Protein AF-A0A935BUD6-F1 (afdb_monomer_lite)

Radius of gyration: 14.63 Å; chains: 1; bounding box: 42×30×37 Å

Foldseek 3Di:
DDDDDDPDPDDDVVVVDDQADPVRHGWKKWKKAQPCLLVDDPVSNVVLVVQLVVLVVVLVVFWPDWDADSVRSMIMTITDDDPCSVVVSVVSSCVRRVSIGTDDIDPPPDDD

pLDDT: mean 81.04, std 19.6, range [34.03, 98.0]

Secondary structure (DSSP, 8-state):
--------TTS-HHHHS-SB-TTSPBPEEEEEE-TTGGGS-HHHHHHHHHHHHHHHHTTTTTEEEEEEETTTTEEEEEE---TTHHHHHHHHHHHH-TT-EEEEEE------

Sequence (112 aa):
MTETGLWRVGAPLWQTVPTRDESGMPLYDFMMLAPGLKRKSPEEIEAVLRLIRGVLERFSEVVVFADFNLSLNLLWVSLRRRPGALSMLVVALRARVPALKLVGHNPLDGIA

Structure (mmCIF, N/CA/C/O backbone):
data_AF-A0A935BUD6-F1
#
_entry.id   AF-A0A935BUD6-F1
#
loop_
_atom_site.group_PDB
_atom_site.id
_atom_site.type_symbol
_atom_site.label_atom_id
_atom_site.label_alt_id
_atom_site.label_comp_id
_atom_site.label_asym_id
_atom_site.label_entity_id
_atom_site.label_seq_id
_atom_site.pdbx_PDB_ins_code
_atom_site.Cartn_x
_atom_site.Cartn_y
_atom_site.Cartn_z
_atom_site.occupancy
_atom_site.B_iso_or_equiv
_atom_site.auth_seq_id
_atom_site.auth_comp_id
_atom_site.auth_asym_id
_atom_site.auth_atom_id
_atom_site.pdbx_PDB_model_num
ATOM 1 N N . MET A 1 1 ? 30.647 -1.763 3.756 1.00 34.19 1 MET A N 1
ATOM 2 C CA . MET A 1 1 ? 30.023 -1.342 5.027 1.00 34.19 1 MET A CA 1
ATOM 3 C C . MET A 1 1 ? 28.571 -1.035 4.716 1.00 34.19 1 MET A C 1
ATOM 5 O O . MET A 1 1 ? 28.307 -0.198 3.869 1.00 34.19 1 MET A O 1
ATOM 9 N N . THR A 1 2 ? 27.672 -1.847 5.259 1.00 36.25 2 THR A N 1
ATOM 10 C CA . THR A 1 2 ? 26.221 -1.854 5.037 1.00 36.25 2 THR A CA 1
ATOM 11 C C . THR A 1 2 ? 25.545 -0.796 5.905 1.00 36.25 2 THR A C 1
ATOM 13 O O . THR A 1 2 ? 25.607 -0.908 7.127 1.00 36.25 2 THR A O 1
ATOM 16 N N . GLU A 1 3 ? 24.877 0.189 5.300 1.00 34.03 3 GLU A N 1
ATOM 17 C CA . GLU A 1 3 ? 23.935 1.056 6.017 1.00 34.03 3 GLU A CA 1
ATOM 18 C C . GLU A 1 3 ? 22.508 0.544 5.813 1.00 34.03 3 GLU A C 1
ATOM 20 O O . GLU A 1 3 ? 21.888 0.679 4.760 1.00 34.03 3 GLU A O 1
ATOM 25 N N . THR A 1 4 ? 22.044 -0.133 6.857 1.00 43.94 4 THR A N 1
ATOM 26 C CA . THR A 1 4 ? 20.700 -0.657 7.066 1.00 43.94 4 THR A CA 1
ATOM 27 C C . THR A 1 4 ? 19.696 0.488 7.201 1.00 43.94 4 THR A C 1
ATOM 29 O O . THR A 1 4 ? 19.979 1.495 7.844 1.00 43.94 4 THR A O 1
ATOM 32 N N . GLY A 1 5 ? 18.511 0.295 6.613 1.00 43.97 5 GLY A N 1
ATOM 33 C CA . GLY A 1 5 ? 17.399 1.241 6.548 1.00 43.97 5 GLY A CA 1
ATOM 34 C C . GLY A 1 5 ? 17.175 2.079 7.807 1.00 43.97 5 GLY A C 1
ATOM 35 O O . GLY A 1 5 ? 16.656 1.605 8.818 1.00 43.97 5 GLY A O 1
ATOM 36 N N . LEU A 1 6 ? 17.502 3.363 7.694 1.00 41.41 6 LEU A N 1
ATOM 37 C CA . LEU A 1 6 ? 17.050 4.403 8.603 1.00 41.41 6 LEU A CA 1
ATOM 38 C C . LEU A 1 6 ? 15.709 4.925 8.094 1.00 41.41 6 LEU A C 1
ATOM 40 O O . LEU A 1 6 ? 15.637 5.687 7.130 1.00 41.41 6 LEU A O 1
ATOM 44 N N . TRP A 1 7 ? 14.640 4.524 8.774 1.00 41.12 7 TRP A N 1
ATOM 45 C CA . TRP A 1 7 ? 13.341 5.182 8.713 1.00 41.12 7 TRP A CA 1
ATOM 46 C C . TRP A 1 7 ? 13.521 6.644 9.166 1.00 41.12 7 TRP A C 1
ATOM 48 O O . TRP A 1 7 ? 13.490 6.947 10.358 1.00 41.12 7 TRP A O 1
ATOM 58 N N . ARG A 1 8 ? 13.810 7.558 8.228 1.00 46.81 8 ARG A N 1
ATOM 59 C CA . ARG A 1 8 ? 14.033 8.983 8.522 1.00 46.81 8 ARG A CA 1
ATOM 60 C C . ARG A 1 8 ? 12.707 9.661 8.845 1.00 46.81 8 ARG A C 1
ATOM 62 O O . ARG A 1 8 ? 11.903 9.943 7.962 1.00 46.81 8 ARG A O 1
ATOM 69 N N . VAL A 1 9 ? 12.523 9.985 10.119 1.00 42.59 9 VAL A N 1
ATOM 70 C CA . VAL A 1 9 ? 11.480 10.899 10.587 1.00 42.59 9 VAL A CA 1
ATOM 71 C C . VAL A 1 9 ? 11.795 12.309 10.064 1.00 42.59 9 VAL A C 1
ATOM 73 O O . VAL A 1 9 ? 12.827 12.877 10.409 1.00 42.59 9 VAL A O 1
ATOM 76 N N . GLY A 1 10 ? 10.915 12.873 9.228 1.00 53.97 10 GLY A N 1
ATOM 77 C CA . GLY A 1 10 ? 10.834 14.325 9.000 1.00 53.97 10 GLY A CA 1
ATOM 78 C C . GLY A 1 10 ? 11.173 14.873 7.607 1.00 53.97 10 GLY A C 1
ATOM 79 O O . GLY A 1 10 ? 11.013 16.072 7.402 1.00 53.97 10 GLY A O 1
ATOM 80 N N . ALA A 1 11 ? 11.593 14.059 6.636 1.00 46.12 11 ALA A N 1
ATOM 81 C CA . ALA A 1 11 ? 11.694 14.529 5.250 1.00 46.12 11 ALA A CA 1
ATOM 82 C C . ALA A 1 11 ? 10.332 14.372 4.539 1.00 46.12 11 ALA A C 1
ATOM 84 O O . ALA A 1 11 ? 9.660 13.358 4.752 1.00 46.12 11 ALA A O 1
ATOM 85 N N . PRO A 1 12 ? 9.890 15.340 3.712 1.00 52.34 12 PRO A N 1
ATOM 86 C CA . PRO A 1 12 ? 8.727 15.153 2.850 1.00 52.34 12 PRO A CA 1
ATOM 87 C C . PRO A 1 12 ? 8.858 13.858 2.041 1.00 52.34 12 PRO A C 1
ATOM 89 O O . PRO A 1 12 ? 9.940 13.579 1.535 1.00 52.34 12 PRO A O 1
ATOM 92 N N . LEU A 1 13 ? 7.771 13.096 1.871 1.00 54.22 13 LEU A N 1
ATOM 93 C CA . LEU A 1 13 ? 7.799 11.802 1.164 1.00 54.22 13 LEU A CA 1
ATOM 94 C C . LEU A 1 13 ? 8.461 11.887 -0.228 1.00 54.22 13 LEU A C 1
ATOM 96 O O . LEU A 1 13 ? 9.157 10.967 -0.638 1.00 54.22 13 LEU A O 1
ATOM 100 N N . TRP A 1 14 ? 8.346 13.023 -0.926 1.00 55.09 14 TRP A N 1
ATOM 101 C CA . TRP A 1 14 ? 9.005 13.244 -2.222 1.00 55.09 14 TRP A CA 1
ATOM 102 C C . TRP A 1 14 ? 10.546 13.256 -2.170 1.00 55.09 14 TRP A C 1
ATOM 104 O O . TRP A 1 14 ? 11.184 13.154 -3.212 1.00 55.09 14 TRP A O 1
ATOM 114 N N . GLN A 1 15 ? 11.150 13.378 -0.985 1.00 53.25 15 GLN A N 1
ATOM 115 C CA . GLN A 1 15 ? 12.601 13.303 -0.771 1.00 53.25 15 GLN A CA 1
ATOM 116 C C . GLN A 1 15 ? 13.081 11.900 -0.380 1.00 53.25 15 GLN A C 1
ATOM 118 O O . GLN A 1 15 ? 14.281 11.639 -0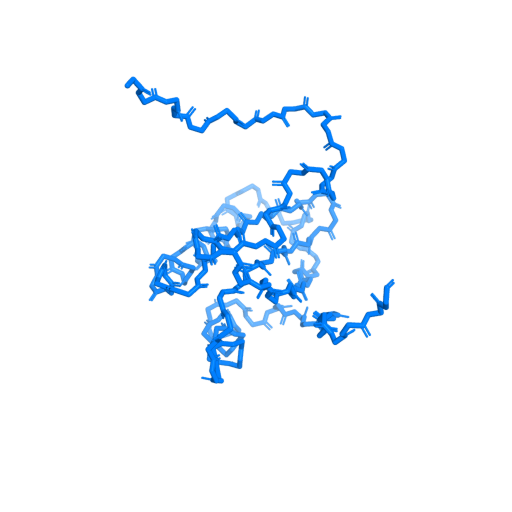.421 1.00 53.25 15 GLN A O 1
ATOM 123 N N . THR A 1 16 ? 12.175 11.017 0.047 1.00 60.94 16 THR A N 1
ATOM 124 C CA . THR A 1 16 ? 12.511 9.673 0.547 1.00 60.94 16 THR A CA 1
ATOM 125 C C . THR A 1 16 ? 12.079 8.562 -0.398 1.00 60.94 16 THR A C 1
ATOM 127 O O . THR A 1 16 ? 12.587 7.448 -0.289 1.00 60.94 16 THR A O 1
ATOM 130 N N . VAL A 1 17 ? 11.160 8.848 -1.320 1.00 63.59 17 VAL A N 1
ATOM 131 C CA . VAL A 1 17 ? 10.699 7.889 -2.322 1.00 63.59 17 VAL A CA 1
ATOM 132 C C . VAL A 1 17 ? 11.753 7.760 -3.426 1.00 63.59 17 VAL A C 1
ATOM 134 O O . VAL A 1 17 ? 12.108 8.763 -4.054 1.00 63.59 17 VAL A O 1
ATOM 137 N N . PRO A 1 18 ? 12.259 6.542 -3.696 1.00 65.69 18 PRO A N 1
ATOM 138 C CA . PRO A 1 18 ? 13.110 6.307 -4.849 1.00 65.69 18 PRO A CA 1
ATOM 139 C C . PRO A 1 18 ? 12.340 6.673 -6.118 1.00 65.69 18 PRO A C 1
ATOM 141 O O . PRO A 1 18 ? 11.233 6.193 -6.341 1.00 65.69 18 PRO A O 1
ATOM 144 N N . THR A 1 19 ? 12.921 7.514 -6.968 1.00 73.56 19 THR A N 1
ATOM 145 C CA . THR A 1 19 ? 12.349 7.832 -8.289 1.00 73.56 19 THR A CA 1
ATOM 146 C C . THR A 1 19 ? 12.888 6.909 -9.379 1.00 73.56 19 THR A C 1
ATOM 148 O O . THR A 1 19 ? 12.317 6.823 -10.469 1.00 73.56 19 THR A O 1
ATOM 151 N N . ARG A 1 20 ? 13.986 6.202 -9.086 1.00 72.94 20 ARG A N 1
ATOM 152 C CA . ARG A 1 20 ? 14.687 5.286 -9.986 1.00 72.94 20 ARG A CA 1
ATOM 153 C C . ARG A 1 20 ? 15.046 3.985 -9.267 1.00 72.94 20 ARG A C 1
ATOM 155 O O . ARG A 1 20 ? 15.250 3.994 -8.055 1.00 72.94 20 ARG A O 1
ATOM 162 N N . ASP A 1 21 ? 15.106 2.885 -10.011 1.00 73.38 21 ASP A N 1
ATOM 163 C CA . ASP A 1 21 ? 15.607 1.595 -9.522 1.00 73.38 21 ASP A CA 1
ATOM 164 C C . ASP A 1 21 ? 17.148 1.529 -9.491 1.00 73.38 21 ASP A C 1
ATOM 166 O O . ASP A 1 21 ? 17.827 2.502 -9.829 1.00 73.38 21 ASP A O 1
ATOM 170 N N . GLU A 1 22 ? 17.720 0.377 -9.104 1.00 72.94 22 GLU A N 1
ATOM 171 C CA . G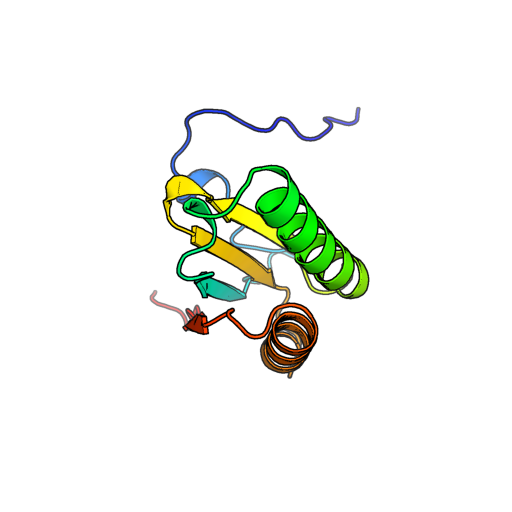LU A 1 22 ? 19.181 0.206 -9.020 1.00 72.94 22 GLU A CA 1
ATOM 172 C C . GLU A 1 22 ? 19.892 0.347 -10.378 1.00 72.94 22 GLU A C 1
ATOM 174 O O . GLU A 1 22 ? 21.101 0.559 -10.421 1.00 72.94 22 GLU A O 1
ATOM 179 N N . SER A 1 23 ? 19.155 0.245 -11.489 1.00 69.81 23 SER A N 1
ATOM 180 C CA . SER A 1 23 ? 19.664 0.412 -12.856 1.00 69.81 23 SER A CA 1
ATOM 181 C C . SER A 1 23 ? 19.458 1.834 -13.394 1.00 69.81 23 SER A C 1
ATOM 183 O O . SER A 1 23 ? 19.784 2.113 -14.547 1.00 69.81 23 SER A O 1
ATOM 185 N N . GLY A 1 24 ? 18.908 2.747 -12.585 1.00 70.88 24 GLY A N 1
ATOM 186 C CA . GLY A 1 24 ? 18.601 4.118 -12.983 1.00 70.88 24 GLY A CA 1
ATOM 187 C C . GLY A 1 24 ? 17.297 4.268 -13.775 1.00 70.88 24 GLY A C 1
ATOM 188 O O . GLY A 1 24 ? 17.015 5.367 -14.260 1.00 70.88 24 GLY A O 1
ATOM 189 N N . MET A 1 25 ? 16.476 3.223 -13.905 1.00 73.38 25 MET A N 1
ATOM 190 C CA . MET A 1 25 ? 15.209 3.283 -14.639 1.00 73.38 25 MET A CA 1
ATOM 191 C C . MET A 1 25 ? 14.097 3.908 -13.787 1.00 73.38 25 MET A C 1
ATOM 193 O O . MET A 1 25 ? 14.028 3.623 -12.593 1.00 73.38 25 MET A O 1
ATOM 197 N N . PRO A 1 26 ? 13.203 4.742 -14.359 1.00 77.56 26 PRO A N 1
ATOM 198 C CA . PRO A 1 26 ? 12.148 5.397 -13.588 1.00 77.56 26 PRO A CA 1
ATOM 199 C C . PRO A 1 26 ? 11.149 4.398 -13.001 1.00 77.56 26 PRO A C 1
ATOM 201 O O . PRO A 1 26 ? 10.702 3.486 -13.698 1.00 77.56 26 PRO A O 1
ATOM 204 N N . LEU A 1 27 ? 10.726 4.625 -11.763 1.00 83.81 27 LEU A N 1
ATOM 205 C CA . LEU A 1 27 ? 9.679 3.838 -11.112 1.00 83.81 27 LEU A CA 1
ATOM 206 C C . LEU A 1 27 ? 8.278 4.337 -11.497 1.00 83.81 27 LEU A C 1
ATOM 208 O O . LEU A 1 27 ? 8.109 5.452 -11.990 1.00 83.81 27 LEU A O 1
ATOM 212 N N . TYR A 1 28 ? 7.270 3.487 -11.311 1.00 84.38 28 TYR A N 1
ATOM 213 C CA . TYR A 1 28 ? 5.863 3.877 -11.392 1.00 84.38 28 TYR A CA 1
ATOM 214 C C . TYR A 1 28 ? 5.257 3.921 -9.999 1.00 84.38 28 TYR A C 1
ATOM 216 O O . TYR A 1 28 ? 5.229 2.904 -9.304 1.00 84.38 28 TYR A O 1
ATOM 224 N N . ASP A 1 29 ? 4.715 5.078 -9.637 1.00 86.88 29 ASP A N 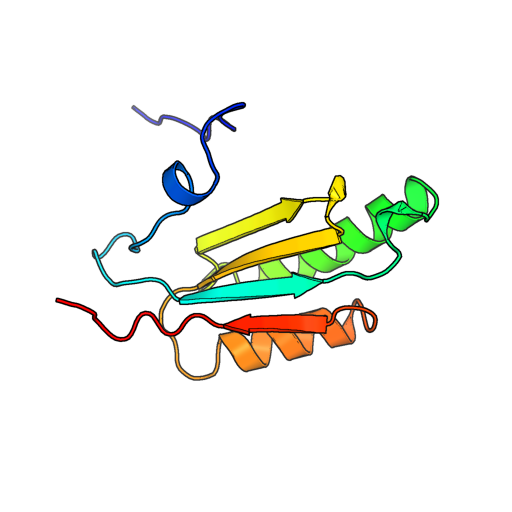1
ATOM 225 C CA . ASP A 1 29 ? 4.006 5.265 -8.382 1.00 86.88 29 ASP A CA 1
ATOM 226 C C . ASP A 1 29 ? 2.500 5.115 -8.575 1.00 86.88 29 ASP A C 1
ATOM 228 O O . ASP A 1 29 ? 1.897 5.659 -9.511 1.00 86.88 29 ASP A O 1
ATOM 232 N N . PHE A 1 30 ? 1.869 4.415 -7.638 1.00 89.00 30 PHE A N 1
ATOM 233 C CA . PHE A 1 30 ? 0.423 4.421 -7.498 1.00 89.00 30 PHE A CA 1
ATOM 234 C C . PHE A 1 30 ? 0.013 4.494 -6.032 1.00 89.00 30 PHE A C 1
ATOM 236 O O . PHE A 1 30 ? 0.747 4.101 -5.123 1.00 89.00 30 PHE A O 1
ATOM 243 N N . MET A 1 31 ? -1.197 5.000 -5.811 1.00 92.81 31 MET A N 1
ATOM 244 C CA . MET A 1 31 ? -1.755 5.161 -4.474 1.00 92.81 31 MET A CA 1
ATOM 245 C C . MET A 1 31 ? -3.109 4.476 -4.352 1.00 92.81 31 MET A C 1
ATOM 247 O O . MET A 1 31 ? -3.961 4.575 -5.244 1.00 92.81 31 MET A O 1
ATOM 251 N N . MET A 1 32 ? -3.339 3.830 -3.212 1.00 95.25 32 MET A N 1
ATOM 252 C CA . MET A 1 32 ? -4.641 3.284 -2.844 1.00 95.25 32 MET A CA 1
ATOM 253 C C . MET A 1 32 ? -5.120 3.854 -1.511 1.00 95.25 32 MET A C 1
ATOM 255 O O . MET A 1 32 ? -4.374 3.898 -0.541 1.00 95.25 32 MET A O 1
ATOM 259 N N . LEU A 1 33 ? -6.391 4.236 -1.435 1.00 96.06 33 LEU A N 1
ATOM 260 C CA . LEU A 1 33 ? -7.054 4.546 -0.173 1.00 96.06 33 LEU A CA 1
ATOM 261 C C . LEU A 1 33 ? -7.617 3.277 0.467 1.00 96.06 33 LEU A C 1
ATOM 263 O O . LEU A 1 33 ? -8.163 2.425 -0.232 1.00 96.06 33 LEU A O 1
ATOM 267 N N . ALA A 1 34 ? -7.585 3.214 1.798 1.00 94.38 34 ALA A N 1
ATOM 268 C CA . ALA A 1 34 ? -8.291 2.245 2.638 1.00 94.38 34 ALA A CA 1
ATOM 269 C C . ALA A 1 34 ? -9.379 2.958 3.472 1.00 94.38 34 ALA A C 1
ATOM 271 O O . ALA A 1 34 ? -9.190 3.217 4.666 1.00 94.38 34 ALA A O 1
ATOM 272 N N . PRO A 1 35 ? -10.517 3.355 2.870 1.00 92.69 35 PRO A N 1
ATOM 273 C CA . PRO A 1 35 ? -11.495 4.212 3.529 1.00 92.69 35 PRO A CA 1
ATOM 274 C C . PRO A 1 35 ? -11.984 3.621 4.854 1.00 92.69 35 PRO A C 1
ATOM 276 O O . PRO A 1 35 ? -12.345 2.451 4.933 1.00 92.69 35 PRO A O 1
ATOM 279 N N . GLY A 1 36 ? -12.009 4.452 5.896 1.00 92.00 36 GLY A N 1
ATOM 280 C CA . GLY A 1 36 ? -12.503 4.060 7.216 1.00 92.00 36 GLY A CA 1
ATOM 281 C C . GLY A 1 36 ? -11.534 3.233 8.065 1.00 92.00 36 GLY A C 1
ATOM 282 O O . GLY A 1 36 ? -11.840 3.034 9.235 1.00 92.00 36 GLY A O 1
ATOM 283 N N . LEU A 1 37 ? -10.365 2.822 7.551 1.00 92.75 37 LEU A N 1
ATOM 284 C CA . LEU A 1 37 ? -9.431 1.970 8.298 1.00 92.75 37 LEU A CA 1
ATOM 285 C C . LEU A 1 37 ? -8.988 2.600 9.627 1.00 92.75 37 LEU A C 1
ATOM 287 O O . LEU A 1 37 ? -9.117 1.966 10.662 1.00 92.75 37 LEU A O 1
ATOM 291 N N . LYS A 1 38 ? -8.590 3.876 9.639 1.00 92.44 38 LYS A N 1
ATOM 292 C CA . LYS A 1 38 ? -8.204 4.603 10.866 1.00 92.44 38 LYS A CA 1
ATOM 293 C C . LYS A 1 38 ? -9.281 4.725 11.950 1.00 92.44 38 LYS A C 1
ATOM 295 O O . LYS A 1 38 ? -8.986 5.218 13.029 1.00 92.44 38 LYS A O 1
ATOM 300 N N . ARG A 1 39 ? -10.539 4.387 11.643 1.00 94.75 39 ARG A N 1
ATOM 301 C CA . ARG A 1 39 ? -11.658 4.403 12.602 1.00 94.75 39 ARG A CA 1
ATOM 302 C C . ARG A 1 39 ? -11.932 3.021 13.206 1.00 94.75 39 ARG A C 1
ATOM 304 O O . ARG A 1 39 ? -12.824 2.908 14.037 1.00 94.75 39 ARG A O 1
ATOM 311 N N . LYS A 1 40 ? -11.230 1.986 12.741 1.00 94.75 40 LYS A N 1
ATOM 312 C CA . LYS A 1 40 ? -11.339 0.612 13.236 1.00 94.75 40 LYS A CA 1
ATOM 313 C C . LYS A 1 40 ? -10.555 0.428 14.534 1.00 94.75 40 LYS A C 1
ATOM 315 O O . LYS A 1 40 ? -9.775 1.304 14.911 1.00 94.75 40 LYS A O 1
ATOM 320 N N . SER A 1 41 ? -10.761 -0.705 15.204 1.00 96.88 41 SER A N 1
ATOM 321 C CA . SER A 1 41 ? -9.955 -1.039 16.381 1.00 96.88 41 SER A CA 1
ATOM 322 C C . SER A 1 41 ? -8.477 -1.237 15.997 1.00 96.88 41 SER A C 1
ATOM 324 O O . SER A 1 41 ? -8.180 -1.550 14.836 1.00 96.88 41 SER A O 1
ATOM 326 N N . PRO A 1 42 ? -7.532 -1.078 16.939 1.00 95.56 42 PRO A N 1
ATOM 327 C CA . PRO A 1 42 ? -6.116 -1.341 16.683 1.00 95.56 42 PRO A CA 1
ATOM 328 C C . PRO A 1 42 ? -5.850 -2.740 16.108 1.00 95.56 42 PRO A C 1
ATOM 330 O O . PRO A 1 42 ? -5.060 -2.884 15.177 1.00 95.56 42 PRO A O 1
ATOM 333 N N . GLU A 1 43 ? -6.559 -3.758 16.596 1.00 97.19 43 GLU A N 1
ATOM 334 C CA . GLU A 1 43 ? -6.415 -5.154 16.166 1.00 97.19 43 GLU A CA 1
ATOM 335 C C . GLU A 1 43 ? -6.887 -5.348 14.721 1.00 97.19 43 GLU A C 1
ATOM 337 O O . GLU A 1 43 ? -6.244 -6.045 13.932 1.00 97.19 43 GLU A O 1
ATOM 342 N N . GLU A 1 44 ? -7.996 -4.706 14.343 1.00 96.00 44 GLU A N 1
ATOM 343 C CA . GLU A 1 44 ? -8.492 -4.718 12.967 1.00 96.00 44 GLU A CA 1
ATOM 344 C C . GLU A 1 44 ? -7.541 -3.982 12.016 1.00 96.00 44 GLU A C 1
ATOM 346 O O . GLU A 1 44 ? -7.307 -4.443 10.895 1.00 96.00 44 GLU A O 1
ATOM 351 N N . ILE A 1 45 ? -6.986 -2.844 12.450 1.00 95.69 45 ILE A N 1
ATOM 352 C CA . ILE A 1 45 ? -5.987 -2.095 11.680 1.00 95.69 45 ILE A CA 1
ATOM 353 C C . ILE A 1 45 ? -4.772 -2.983 11.430 1.00 95.69 45 ILE A C 1
ATOM 355 O O . ILE A 1 45 ? -4.349 -3.138 10.283 1.00 95.69 45 ILE A O 1
ATOM 359 N N . GLU A 1 46 ? -4.240 -3.612 12.475 1.00 96.31 46 GLU A N 1
ATOM 360 C CA . GLU A 1 46 ? -3.077 -4.485 12.364 1.00 96.31 46 GLU A CA 1
ATOM 361 C C . GLU A 1 46 ? -3.355 -5.688 11.453 1.00 96.31 46 GLU A C 1
ATOM 363 O O . GLU A 1 46 ? -2.538 -6.018 10.592 1.00 96.31 46 GLU A O 1
ATOM 368 N N . ALA A 1 47 ? -4.532 -6.310 11.569 1.00 96.94 47 ALA A N 1
ATOM 369 C CA . ALA A 1 47 ? -4.935 -7.409 10.698 1.00 96.94 47 ALA A CA 1
ATOM 370 C C . ALA A 1 47 ? -4.938 -6.999 9.217 1.00 96.94 47 ALA A C 1
ATOM 372 O O . ALA A 1 47 ? -4.399 -7.724 8.377 1.00 96.94 47 ALA A O 1
ATOM 373 N N . VAL A 1 48 ? -5.479 -5.823 8.888 1.00 96.75 48 VAL A N 1
ATOM 374 C CA . VAL A 1 48 ? -5.472 -5.294 7.515 1.00 96.75 48 VAL A CA 1
ATOM 375 C C . VAL A 1 48 ? -4.051 -4.983 7.045 1.00 96.75 48 VAL A C 1
ATOM 377 O O . VAL A 1 48 ? -3.690 -5.347 5.925 1.00 96.75 48 VAL A O 1
ATOM 380 N N . LEU A 1 49 ? -3.217 -4.363 7.884 1.00 95.44 49 LEU A N 1
ATOM 381 C CA . LEU A 1 49 ? -1.825 -4.067 7.534 1.00 95.44 49 LEU A CA 1
ATOM 382 C C . LEU A 1 49 ? -1.009 -5.343 7.290 1.00 95.44 49 LEU A C 1
ATOM 384 O O . LEU A 1 49 ? -0.207 -5.376 6.356 1.00 95.44 49 LEU A O 1
ATOM 388 N N . ARG A 1 50 ? -1.247 -6.418 8.055 1.00 97.25 50 ARG A N 1
ATOM 389 C CA . ARG A 1 50 ? -0.634 -7.736 7.811 1.00 97.25 50 ARG A CA 1
ATOM 390 C C . ARG A 1 50 ? -1.063 -8.329 6.470 1.00 97.25 50 ARG A C 1
ATOM 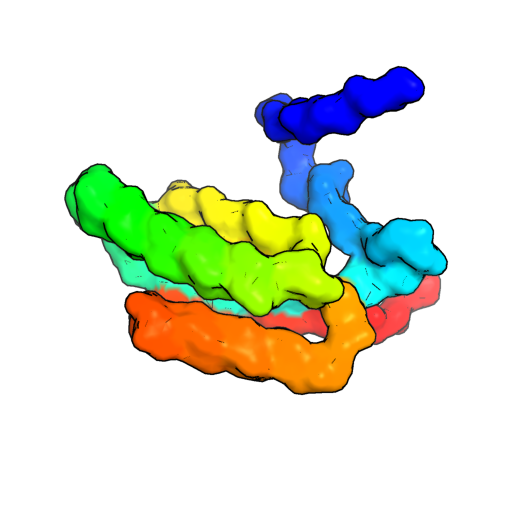392 O O . ARG A 1 50 ? -0.221 -8.857 5.750 1.00 97.25 50 ARG A O 1
ATOM 399 N N . LEU A 1 51 ? -2.340 -8.207 6.101 1.00 98.00 51 LEU A N 1
ATOM 400 C CA . LEU A 1 51 ? -2.829 -8.659 4.793 1.00 98.00 51 LEU A CA 1
ATOM 401 C C . LEU A 1 51 ? -2.176 -7.889 3.641 1.00 98.00 51 LEU A C 1
ATOM 403 O O . LEU A 1 51 ? -1.748 -8.504 2.666 1.00 98.00 51 LEU A O 1
ATOM 407 N N . ILE A 1 52 ? -2.070 -6.562 3.760 1.00 96.69 52 ILE A N 1
ATOM 408 C CA . ILE A 1 52 ? -1.399 -5.713 2.764 1.00 96.69 52 ILE A CA 1
ATOM 409 C C . ILE A 1 52 ? 0.074 -6.111 2.643 1.00 96.69 52 ILE A C 1
ATOM 411 O O . ILE A 1 52 ? 0.543 -6.368 1.535 1.00 96.69 52 ILE A O 1
ATOM 415 N N . ARG A 1 53 ? 0.784 -6.233 3.772 1.00 96.06 53 ARG A N 1
ATOM 416 C CA . ARG A 1 53 ? 2.196 -6.638 3.811 1.00 96.06 53 ARG A CA 1
ATOM 417 C C . ARG A 1 53 ? 2.423 -7.981 3.121 1.00 96.06 53 ARG A C 1
ATOM 419 O O . ARG A 1 53 ? 3.267 -8.059 2.236 1.00 96.06 53 ARG A O 1
ATOM 426 N N . GLY A 1 54 ? 1.619 -8.994 3.444 1.00 97.25 54 GLY A N 1
ATOM 427 C CA . GLY A 1 54 ? 1.748 -10.319 2.832 1.00 97.25 54 GLY A CA 1
ATOM 428 C C . GLY A 1 54 ? 1.478 -10.328 1.323 1.00 97.25 54 GLY A C 1
ATOM 429 O O . GLY A 1 54 ? 2.027 -11.157 0.600 1.00 97.25 54 GLY A O 1
ATOM 430 N N . VAL A 1 55 ? 0.655 -9.405 0.807 1.00 97.75 55 VAL A N 1
ATOM 431 C CA . VAL A 1 55 ? 0.534 -9.214 -0.645 1.00 97.75 55 VAL A CA 1
ATOM 432 C C . VAL A 1 55 ? 1.798 -8.566 -1.200 1.00 97.75 55 VAL A C 1
ATOM 434 O O . VAL A 1 55 ? 2.343 -9.095 -2.157 1.00 97.75 55 VAL A O 1
ATOM 437 N N . LEU A 1 56 ? 2.293 -7.477 -0.610 1.00 96.00 56 LEU A N 1
ATOM 438 C CA . LEU A 1 56 ? 3.478 -6.765 -1.106 1.00 96.00 56 LEU A CA 1
ATOM 439 C C . LEU A 1 56 ? 4.734 -7.650 -1.138 1.00 96.00 56 LEU A C 1
ATOM 441 O O . LEU A 1 56 ? 5.474 -7.615 -2.115 1.00 96.00 56 LEU A O 1
ATOM 445 N N . GLU A 1 57 ? 4.937 -8.498 -0.128 1.00 94.75 57 GLU A N 1
ATOM 446 C CA . GLU A 1 57 ? 6.067 -9.440 -0.059 1.00 94.75 57 GLU A CA 1
ATOM 447 C C . GLU A 1 57 ? 6.073 -10.445 -1.222 1.00 94.75 57 GLU A C 1
ATOM 449 O O . GLU A 1 57 ? 7.133 -10.776 -1.758 1.00 94.75 57 GLU A O 1
ATOM 454 N N . ARG A 1 58 ? 4.887 -10.875 -1.678 1.00 96.12 58 ARG A N 1
ATOM 455 C CA . ARG A 1 58 ? 4.734 -11.759 -2.848 1.00 96.12 58 ARG A CA 1
ATOM 456 C C . ARG A 1 58 ? 5.068 -11.091 -4.183 1.00 96.12 58 ARG A C 1
ATOM 458 O O . ARG A 1 58 ? 5.179 -11.806 -5.170 1.00 96.12 58 ARG A O 1
ATOM 465 N N . PHE A 1 59 ? 5.164 -9.763 -4.206 1.00 94.81 59 PHE A N 1
ATOM 466 C CA . PHE A 1 59 ? 5.519 -8.947 -5.369 1.00 94.81 59 PHE A CA 1
ATOM 467 C C . PHE A 1 59 ? 6.855 -8.213 -5.146 1.00 94.81 59 PHE A C 1
ATOM 469 O O . PHE A 1 59 ? 7.113 -7.179 -5.765 1.00 94.81 59 PHE A O 1
ATOM 476 N N . SER A 1 60 ? 7.705 -8.706 -4.239 1.00 91.56 60 SER A N 1
ATOM 477 C CA . SER A 1 60 ? 8.987 -8.080 -3.871 1.00 91.56 60 SER A CA 1
ATOM 478 C C . SER A 1 60 ? 9.969 -7.935 -5.041 1.00 91.56 60 SER A C 1
ATOM 480 O O . SER A 1 60 ? 10.878 -7.112 -4.997 1.00 91.56 60 SER A O 1
ATOM 482 N N . GLU A 1 61 ? 9.776 -8.677 -6.131 1.00 91.25 61 GLU A N 1
ATOM 483 C CA . GLU A 1 61 ? 10.559 -8.546 -7.356 1.00 91.25 61 GLU A CA 1
ATOM 484 C C . GLU A 1 61 ? 10.194 -7.305 -8.188 1.00 91.25 61 GLU A C 1
ATOM 486 O O . GLU A 1 61 ? 11.005 -6.845 -9.000 1.00 91.25 61 GLU A O 1
ATOM 491 N N . VAL A 1 62 ? 8.991 -6.752 -8.005 1.00 91.69 62 VAL A N 1
ATOM 492 C CA . VAL A 1 62 ? 8.523 -5.540 -8.697 1.00 91.69 62 VAL A CA 1
ATOM 493 C C . VAL A 1 62 ? 8.297 -4.356 -7.766 1.00 91.69 62 VAL A C 1
ATOM 495 O O . VAL A 1 62 ? 8.444 -3.225 -8.218 1.00 91.69 62 VAL A O 1
ATOM 498 N N . VAL A 1 63 ? 7.959 -4.581 -6.498 1.00 91.75 63 VAL A N 1
ATOM 499 C CA . VAL A 1 63 ? 7.769 -3.530 -5.493 1.00 91.75 63 VAL A CA 1
ATOM 500 C C . VAL A 1 63 ? 9.127 -3.063 -4.990 1.00 91.75 63 VAL A C 1
ATOM 502 O O . VAL A 1 63 ? 9.876 -3.841 -4.409 1.00 91.75 63 VAL A O 1
ATOM 505 N N . VAL A 1 64 ? 9.431 -1.782 -5.191 1.00 90.31 64 VAL A N 1
ATOM 506 C CA . VAL A 1 64 ? 10.678 -1.162 -4.709 1.00 90.31 64 VAL A CA 1
ATOM 507 C C . VAL A 1 64 ? 10.453 -0.432 -3.394 1.00 90.31 64 VAL A C 1
ATOM 509 O O . VAL A 1 64 ? 11.305 -0.448 -2.512 1.00 90.31 64 VAL A O 1
ATOM 512 N N . PHE A 1 65 ? 9.285 0.185 -3.242 1.00 87.56 65 PHE A N 1
ATOM 513 C CA . PHE A 1 65 ? 8.917 0.911 -2.040 1.00 87.56 65 PHE A CA 1
ATOM 514 C C . PHE A 1 65 ? 7.425 0.754 -1.773 1.00 87.56 65 PHE A C 1
ATOM 516 O O . PHE A 1 65 ? 6.616 0.733 -2.703 1.00 87.56 65 PHE A O 1
ATOM 523 N N . ALA A 1 66 ? 7.060 0.657 -0.499 1.00 91.31 66 ALA A N 1
ATOM 524 C CA . ALA A 1 66 ? 5.680 0.746 -0.066 1.00 91.31 66 ALA A CA 1
ATOM 525 C C . ALA A 1 66 ? 5.610 1.359 1.332 1.00 91.31 66 ALA A C 1
ATOM 527 O O . ALA A 1 66 ? 6.337 0.939 2.232 1.00 91.31 66 ALA A O 1
ATOM 528 N N . ASP A 1 67 ? 4.700 2.309 1.512 1.00 91.31 67 ASP A N 1
ATOM 529 C CA . ASP A 1 67 ? 4.431 2.938 2.801 1.00 91.31 67 ASP A CA 1
ATOM 530 C C . ASP A 1 67 ? 2.930 3.104 3.018 1.00 91.31 67 ASP A C 1
ATOM 532 O O . ASP A 1 67 ? 2.168 3.362 2.080 1.00 91.31 67 ASP A O 1
ATOM 536 N N . PHE A 1 68 ? 2.500 2.941 4.270 1.00 92.00 68 PHE A N 1
ATOM 537 C CA . PHE A 1 68 ? 1.106 3.109 4.650 1.00 92.00 68 PHE A CA 1
ATOM 538 C C . PHE A 1 68 ? 0.951 4.256 5.645 1.00 92.00 68 PHE A C 1
ATOM 540 O O . PHE A 1 68 ? 1.254 4.132 6.833 1.00 92.00 68 PHE A O 1
ATOM 547 N N . ASN A 1 69 ? 0.353 5.349 5.184 1.00 91.00 69 ASN A N 1
ATOM 548 C CA . ASN A 1 69 ? 0.001 6.477 6.023 1.00 91.00 69 ASN A CA 1
ATOM 549 C C . ASN A 1 69 ? -1.395 6.277 6.633 1.00 91.00 69 ASN A C 1
ATOM 551 O O . ASN A 1 69 ? -2.421 6.574 6.011 1.00 91.00 69 ASN A O 1
ATOM 555 N N . LEU A 1 70 ? -1.439 5.809 7.884 1.00 89.44 70 LEU A N 1
ATOM 556 C CA . LEU A 1 70 ? -2.692 5.560 8.604 1.00 89.44 70 LEU A CA 1
ATOM 557 C C . LEU A 1 70 ? -3.515 6.835 8.846 1.00 89.44 70 LEU A C 1
ATOM 559 O O . LEU A 1 70 ? -4.742 6.792 8.771 1.00 89.44 70 LEU A O 1
ATOM 563 N N . SER A 1 71 ? -2.875 7.989 9.062 1.00 89.31 71 SER A N 1
ATOM 564 C CA . SER A 1 71 ? -3.597 9.255 9.277 1.00 89.31 71 SER A CA 1
ATOM 565 C C . SER A 1 71 ? -4.448 9.656 8.058 1.00 89.31 71 SER A C 1
ATOM 567 O O . SER A 1 71 ? -5.574 10.157 8.210 1.00 89.31 71 SER A O 1
ATOM 569 N N . LEU A 1 72 ? -3.951 9.331 6.858 1.00 90.00 72 LEU A N 1
ATOM 570 C CA . LEU A 1 72 ? -4.596 9.566 5.565 1.00 90.00 72 LEU A CA 1
ATOM 571 C C . LEU A 1 72 ? -5.370 8.351 5.029 1.00 90.00 72 LEU A C 1
ATOM 573 O O . LEU A 1 72 ? -6.123 8.499 4.070 1.00 90.00 72 LEU A O 1
ATOM 577 N N . ASN A 1 73 ? -5.235 7.171 5.647 1.00 94.12 73 ASN A N 1
ATOM 578 C CA . ASN A 1 73 ? -5.663 5.885 5.085 1.00 94.12 73 ASN A CA 1
ATOM 579 C C . ASN A 1 73 ? -5.104 5.634 3.673 1.00 94.12 73 ASN A C 1
ATOM 581 O O . ASN A 1 73 ? -5.835 5.163 2.802 1.00 94.12 73 ASN A O 1
ATOM 585 N N . LEU A 1 74 ? -3.843 5.982 3.429 1.00 93.75 74 LEU A N 1
ATOM 586 C CA . LEU A 1 74 ? -3.235 5.960 2.101 1.00 93.75 74 LEU A CA 1
ATOM 587 C C . LEU A 1 74 ? -2.076 4.960 2.059 1.00 93.75 74 LEU A C 1
ATOM 589 O O . LEU A 1 74 ? -1.133 5.077 2.833 1.00 93.75 74 LEU A O 1
ATOM 593 N N . LEU A 1 75 ? -2.136 4.019 1.124 1.00 94.44 75 LEU A N 1
ATOM 594 C CA . LEU A 1 75 ? -1.028 3.163 0.715 1.00 94.44 75 LEU A CA 1
ATOM 595 C C . LEU A 1 75 ? -0.352 3.789 -0.512 1.00 94.44 75 LEU A C 1
ATOM 597 O O . LEU A 1 75 ? -1.001 3.920 -1.551 1.00 94.44 75 LEU A O 1
ATOM 601 N N . TRP A 1 76 ? 0.928 4.138 -0.406 1.00 93.19 76 TRP A N 1
ATOM 602 C CA . TRP A 1 76 ? 1.800 4.478 -1.536 1.00 93.19 76 TRP A CA 1
ATOM 603 C C . TRP A 1 76 ? 2.597 3.238 -1.915 1.00 93.19 76 TRP A C 1
ATOM 605 O O . TRP A 1 76 ? 3.184 2.605 -1.039 1.00 93.19 76 TRP A O 1
ATOM 615 N N . VAL A 1 77 ? 2.659 2.905 -3.204 1.00 91.94 77 VAL A N 1
ATOM 616 C CA . VAL A 1 77 ? 3.579 1.880 -3.713 1.00 91.94 77 VAL A CA 1
ATOM 617 C C . VAL A 1 77 ? 4.337 2.383 -4.944 1.00 91.94 77 VAL A C 1
ATOM 619 O O . VAL A 1 77 ? 3.727 2.930 -5.862 1.00 91.94 77 VAL A O 1
ATOM 622 N N . SER A 1 78 ? 5.648 2.142 -4.973 1.00 90.31 78 SER A N 1
ATOM 623 C CA . SER A 1 78 ? 6.532 2.375 -6.121 1.00 90.31 78 SER A CA 1
ATOM 624 C C . SER A 1 78 ? 6.954 1.041 -6.737 1.00 90.31 78 SER A C 1
ATOM 626 O O . SER A 1 78 ? 7.423 0.139 -6.035 1.00 90.31 78 SER A O 1
ATOM 628 N N . LEU A 1 79 ? 6.804 0.911 -8.056 1.00 89.81 79 LEU A N 1
ATOM 629 C CA . LEU A 1 79 ? 7.053 -0.316 -8.816 1.00 89.81 79 LEU A CA 1
ATOM 630 C C . LEU A 1 79 ? 8.143 -0.145 -9.876 1.00 89.81 79 LEU A C 1
ATOM 632 O O . LEU A 1 79 ? 8.209 0.883 -10.550 1.00 89.81 79 LEU A O 1
ATOM 636 N N . ARG A 1 80 ? 8.909 -1.211 -10.130 1.00 89.25 80 ARG A N 1
ATOM 637 C CA . ARG A 1 80 ? 9.682 -1.363 -11.372 1.00 89.25 80 ARG A CA 1
ATOM 638 C C . ARG A 1 80 ? 8.732 -1.394 -12.574 1.00 89.25 80 ARG A C 1
ATOM 640 O O . ARG A 1 80 ? 7.646 -1.977 -12.501 1.00 89.25 80 ARG A O 1
ATOM 647 N N . ARG A 1 81 ? 9.150 -0.826 -13.713 1.00 83.19 81 ARG A N 1
ATOM 648 C CA . ARG A 1 81 ? 8.364 -0.866 -14.961 1.00 83.19 81 ARG A CA 1
ATOM 649 C C . ARG A 1 81 ? 8.295 -2.294 -15.505 1.00 83.19 81 ARG A C 1
ATOM 651 O O . ARG A 1 81 ? 9.161 -2.723 -16.260 1.00 83.19 81 ARG A O 1
ATOM 658 N N . ARG A 1 82 ? 7.253 -3.036 -15.131 1.00 86.06 82 ARG A N 1
ATOM 659 C CA . ARG A 1 82 ? 6.924 -4.339 -15.719 1.00 86.06 82 ARG A CA 1
ATOM 660 C C . ARG A 1 82 ? 5.489 -4.340 -16.245 1.00 86.06 82 ARG A C 1
ATOM 662 O O . ARG A 1 82 ? 4.581 -3.976 -15.491 1.00 86.06 82 ARG A O 1
ATOM 669 N N . PRO A 1 83 ? 5.258 -4.752 -17.506 1.00 86.31 83 PRO A N 1
ATOM 670 C CA . PRO A 1 83 ? 3.914 -4.837 -18.065 1.00 86.31 83 PRO A CA 1
ATOM 671 C C . PRO A 1 83 ? 2.969 -5.632 -17.156 1.00 86.31 83 PRO A C 1
ATOM 673 O O . PRO A 1 83 ? 3.297 -6.728 -16.708 1.00 86.31 83 PRO A O 1
ATOM 676 N N . GLY A 1 84 ? 1.809 -5.055 -16.842 1.00 89.75 84 GLY A N 1
ATOM 677 C CA . GLY A 1 84 ? 0.773 -5.697 -16.026 1.00 89.75 84 GLY A CA 1
ATOM 678 C C . GLY A 1 84 ? 1.032 -5.750 -14.514 1.00 89.75 84 GLY A C 1
ATOM 679 O O . GLY A 1 84 ? 0.113 -6.111 -13.778 1.00 89.75 84 GLY A O 1
ATOM 680 N N . ALA A 1 85 ? 2.214 -5.360 -14.017 1.00 91.25 85 ALA A N 1
ATOM 681 C CA . ALA A 1 85 ? 2.549 -5.464 -12.591 1.00 91.25 85 ALA A CA 1
ATOM 682 C C . ALA A 1 85 ? 1.592 -4.665 -11.692 1.00 91.25 85 ALA A C 1
ATOM 684 O O . ALA A 1 85 ? 1.088 -5.204 -10.708 1.00 91.25 85 ALA A O 1
ATOM 685 N N . LEU A 1 86 ? 1.270 -3.421 -12.071 1.00 91.38 86 LEU A N 1
ATOM 686 C CA . LEU A 1 86 ? 0.300 -2.591 -11.349 1.00 91.38 86 LEU A CA 1
ATOM 687 C C . LEU A 1 86 ? -1.066 -3.279 -11.267 1.00 91.38 86 LEU A C 1
ATOM 689 O O . LEU A 1 86 ? -1.632 -3.403 -10.184 1.00 91.38 86 LEU A O 1
ATOM 693 N N . SER A 1 87 ? -1.590 -3.756 -12.397 1.00 92.50 87 SER A N 1
ATOM 694 C CA . SER A 1 87 ? -2.908 -4.392 -12.457 1.00 92.50 87 SER A CA 1
ATOM 695 C C . SER A 1 87 ? -2.964 -5.659 -11.604 1.00 92.50 87 SER A C 1
ATOM 697 O O . SER A 1 87 ? -3.900 -5.825 -10.823 1.00 92.50 87 SER A O 1
ATOM 699 N N . MET A 1 88 ? -1.948 -6.523 -11.699 1.00 95.25 88 MET A N 1
ATOM 700 C CA . MET A 1 88 ? -1.866 -7.750 -10.900 1.00 95.25 88 MET A CA 1
ATOM 701 C C . MET A 1 88 ? -1.786 -7.448 -9.404 1.00 95.25 88 MET A C 1
ATOM 703 O O . MET A 1 88 ? -2.500 -8.068 -8.613 1.00 95.25 88 MET A O 1
ATOM 707 N N . LEU A 1 89 ? -0.969 -6.467 -9.015 1.00 95.88 89 LEU A N 1
ATOM 708 C CA . LEU A 1 89 ? -0.828 -6.072 -7.620 1.00 95.88 89 LEU A CA 1
ATOM 709 C C . LEU A 1 89 ? -2.125 -5.462 -7.070 1.00 95.88 89 LEU A C 1
ATOM 711 O O . LEU A 1 89 ? -2.575 -5.851 -5.995 1.00 95.88 89 LEU A O 1
ATOM 715 N N . VAL A 1 90 ? -2.780 -4.568 -7.816 1.00 95.38 90 VAL A N 1
ATOM 716 C CA . VAL A 1 90 ? -4.068 -3.970 -7.420 1.00 95.38 90 VAL A CA 1
ATOM 717 C C . VAL A 1 90 ? -5.149 -5.039 -7.247 1.00 95.38 90 VAL A C 1
ATOM 719 O O . VAL A 1 90 ? -5.911 -4.989 -6.279 1.00 95.38 90 VAL A O 1
ATOM 722 N N . VAL A 1 91 ? -5.218 -6.022 -8.149 1.00 96.88 91 VAL A N 1
ATOM 723 C CA . VAL A 1 91 ? -6.156 -7.150 -8.034 1.00 96.88 91 VAL A CA 1
ATOM 724 C C . VAL A 1 91 ? -5.846 -7.989 -6.795 1.00 96.88 91 VAL A C 1
ATOM 726 O O . VAL A 1 91 ? -6.755 -8.280 -6.019 1.00 96.88 91 VAL A O 1
ATOM 729 N N . ALA A 1 92 ? -4.577 -8.331 -6.558 1.00 97.69 92 ALA A N 1
ATOM 730 C CA . ALA A 1 92 ? -4.171 -9.112 -5.392 1.00 97.69 92 ALA A CA 1
ATOM 731 C C . ALA A 1 92 ? -4.463 -8.384 -4.067 1.00 97.69 92 ALA A C 1
ATOM 733 O O . ALA A 1 92 ? -4.953 -9.002 -3.120 1.00 97.69 92 ALA A O 1
ATOM 734 N N . LEU A 1 93 ? -4.219 -7.072 -4.016 1.00 97.50 93 LEU A N 1
ATOM 735 C CA . LEU A 1 93 ? -4.533 -6.226 -2.867 1.00 97.50 93 LEU A CA 1
ATOM 736 C C . LEU A 1 93 ? -6.039 -6.205 -2.594 1.00 97.50 93 LEU A C 1
ATOM 738 O O . LEU A 1 93 ? -6.456 -6.450 -1.465 1.00 97.50 93 LEU A O 1
ATOM 742 N N . ARG A 1 94 ? -6.869 -5.995 -3.621 1.00 97.38 94 ARG A N 1
ATOM 743 C CA . ARG A 1 94 ? -8.336 -6.000 -3.480 1.00 97.38 94 ARG A CA 1
ATOM 744 C C . ARG A 1 94 ? -8.905 -7.367 -3.121 1.00 97.38 94 ARG A C 1
ATOM 746 O O . ARG A 1 94 ? -9.881 -7.428 -2.382 1.00 97.38 94 ARG A O 1
ATOM 753 N N . ALA A 1 95 ? -8.293 -8.454 -3.585 1.00 97.69 95 ALA A N 1
ATOM 754 C CA . ALA A 1 95 ? -8.710 -9.805 -3.220 1.00 97.69 95 ALA A CA 1
ATOM 755 C C . ALA A 1 95 ? -8.538 -10.089 -1.716 1.00 97.69 95 ALA A C 1
ATOM 757 O O . ALA A 1 95 ? -9.280 -10.892 -1.158 1.00 97.69 95 ALA A O 1
ATOM 758 N N . ARG A 1 96 ? -7.571 -9.437 -1.050 1.00 97.69 96 ARG A N 1
ATOM 759 C CA . ARG A 1 96 ? -7.351 -9.565 0.402 1.00 97.69 96 ARG A CA 1
ATOM 760 C C . ARG A 1 96 ? -8.010 -8.458 1.216 1.00 97.69 96 ARG A C 1
ATOM 762 O O . ARG A 1 96 ? -8.459 -8.712 2.326 1.00 97.69 96 ARG A O 1
ATOM 769 N N . VAL A 1 97 ? -8.081 -7.247 0.672 1.00 96.38 97 VAL A N 1
ATOM 770 C CA . VAL A 1 97 ? -8.661 -6.070 1.323 1.00 96.38 97 VAL A CA 1
ATOM 771 C C . VAL A 1 97 ? -9.590 -5.361 0.325 1.00 96.38 97 VAL A C 1
ATOM 773 O O . VAL A 1 97 ? -9.187 -4.392 -0.325 1.00 96.38 97 VAL A O 1
ATOM 776 N N . PRO A 1 98 ? -10.855 -5.810 0.195 1.00 95.00 98 PRO A N 1
ATOM 777 C CA . PRO A 1 98 ? -11.788 -5.303 -0.821 1.00 95.00 98 PRO A CA 1
ATOM 778 C C . PRO A 1 98 ? -12.086 -3.803 -0.729 1.00 95.00 98 PRO A C 1
ATOM 780 O O . PRO A 1 98 ? -12.454 -3.176 -1.719 1.00 95.00 98 PRO A O 1
ATOM 783 N N . ALA A 1 99 ? -11.901 -3.208 0.452 1.00 92.88 99 ALA A N 1
ATOM 784 C CA . ALA A 1 99 ? -12.106 -1.782 0.677 1.00 92.88 99 ALA A CA 1
ATOM 785 C C . ALA A 1 99 ? -11.076 -0.886 -0.041 1.00 92.88 99 ALA A C 1
ATOM 787 O 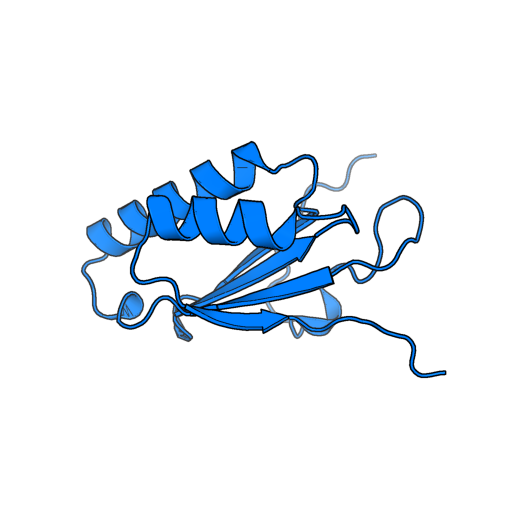O . ALA A 1 99 ? -11.300 0.321 -0.132 1.00 92.88 99 ALA A O 1
ATOM 788 N N . LEU A 1 100 ? -9.963 -1.438 -0.544 1.00 96.00 100 LEU A N 1
ATOM 789 C CA . LEU A 1 100 ? -8.911 -0.653 -1.186 1.00 96.00 100 LEU A CA 1
ATOM 790 C C . LEU A 1 100 ? -9.365 -0.040 -2.521 1.00 96.00 100 LEU A C 1
ATOM 792 O O . LEU A 1 100 ? -9.774 -0.725 -3.468 1.00 96.00 100 LEU A O 1
ATOM 796 N N . LYS A 1 101 ? -9.220 1.282 -2.633 1.00 94.69 101 LYS A N 1
ATOM 797 C CA . LYS A 1 101 ? -9.593 2.070 -3.815 1.00 94.69 101 LYS A CA 1
ATOM 798 C C . LYS A 1 101 ? -8.358 2.706 -4.438 1.00 94.69 101 LYS A C 1
ATOM 800 O O . LYS A 1 101 ? -7.675 3.458 -3.764 1.00 94.69 101 LYS A O 1
ATOM 805 N N . LEU A 1 102 ? -8.085 2.426 -5.712 1.00 93.06 102 LEU A N 1
ATOM 806 C CA . LEU A 1 102 ? -7.027 3.098 -6.473 1.00 93.06 102 LEU A CA 1
ATOM 807 C C . LEU A 1 102 ? -7.407 4.575 -6.677 1.00 93.06 102 LEU A C 1
ATOM 809 O O . LEU A 1 102 ? -8.522 4.841 -7.120 1.00 93.06 102 LEU A O 1
ATOM 813 N N . VAL A 1 103 ? -6.513 5.507 -6.336 1.00 82.50 103 VAL A N 1
ATOM 814 C CA . VAL A 1 103 ? -6.781 6.963 -6.388 1.00 82.50 103 VAL A CA 1
ATOM 815 C C . VAL A 1 103 ? -5.916 7.696 -7.409 1.00 82.50 103 VAL A C 1
ATOM 817 O O . VAL A 1 103 ? -6.273 8.780 -7.852 1.00 82.50 103 VAL A O 1
ATOM 820 N N . GLY A 1 104 ? -4.843 7.072 -7.880 1.00 70.19 104 GLY A N 1
ATOM 821 C CA . GLY A 1 104 ? -4.064 7.579 -8.998 1.00 70.19 104 GLY A CA 1
ATOM 822 C C . GLY A 1 104 ? -2.939 6.621 -9.348 1.00 70.19 104 GLY A C 1
ATOM 823 O O . GLY A 1 104 ? -2.431 5.906 -8.481 1.00 70.19 104 GLY A O 1
ATOM 824 N N . HIS A 1 105 ? -2.574 6.605 -10.622 1.00 56.12 105 HIS A N 1
ATOM 825 C CA . HIS A 1 105 ? -1.272 6.153 -11.091 1.00 56.12 105 HIS A CA 1
ATOM 826 C C . HIS A 1 105 ? -0.633 7.379 -11.739 1.00 56.12 105 HIS A C 1
ATOM 828 O O . HIS A 1 105 ? -1.300 8.046 -12.528 1.00 56.12 105 HIS A O 1
ATOM 834 N N . ASN A 1 106 ? 0.600 7.722 -11.375 1.00 53.38 106 ASN A N 1
ATOM 835 C CA . ASN A 1 106 ? 1.343 8.724 -12.129 1.00 53.38 106 ASN A CA 1
ATOM 836 C C . ASN A 1 106 ? 2.179 7.961 -13.161 1.00 53.38 106 ASN A C 1
ATOM 838 O O . ASN A 1 106 ? 3.179 7.341 -12.780 1.00 53.38 106 ASN A O 1
ATOM 842 N N . PRO A 1 107 ? 1.791 7.923 -14.448 1.00 49.50 107 PRO A N 1
ATOM 843 C CA . PRO A 1 107 ? 2.756 7.565 -15.459 1.00 49.50 107 PRO A CA 1
ATOM 844 C C . PRO A 1 107 ? 3.761 8.715 -15.463 1.00 49.50 107 PRO A C 1
ATOM 846 O O . PRO A 1 107 ? 3.431 9.825 -15.865 1.00 49.50 107 PRO A O 1
ATOM 849 N N . LEU A 1 108 ? 4.979 8.493 -14.964 1.00 49.66 108 LEU A N 1
ATOM 850 C CA . LEU A 1 108 ? 6.086 9.398 -15.267 1.00 49.66 108 LEU A CA 1
ATOM 851 C C . LEU A 1 108 ? 6.398 9.251 -16.765 1.00 49.66 108 LEU A C 1
ATOM 853 O O . LEU A 1 108 ? 7.379 8.612 -17.150 1.00 49.66 108 LEU A O 1
ATOM 857 N N . ASP A 1 109 ? 5.510 9.764 -17.608 1.00 46.66 109 ASP A N 1
ATOM 858 C CA . ASP A 1 109 ? 5.798 10.103 -18.987 1.00 46.66 109 ASP A CA 1
ATOM 859 C C . ASP A 1 109 ? 6.451 11.480 -18.936 1.00 46.66 109 ASP A C 1
ATOM 861 O O . ASP A 1 109 ? 5.945 12.410 -18.306 1.00 46.66 109 ASP A O 1
ATOM 865 N N . GLY A 1 110 ? 7.667 11.533 -19.477 1.00 48.41 110 GLY A N 1
ATOM 866 C CA . GLY A 1 110 ? 8.613 12.614 -19.263 1.00 48.41 110 GLY A CA 1
ATOM 867 C C . GLY A 1 110 ? 8.016 14.002 -19.466 1.00 48.41 110 GLY A C 1
ATOM 868 O O . GLY A 1 110 ? 7.364 14.282 -20.469 1.00 48.41 110 GLY A O 1
ATOM 869 N N . ILE A 1 111 ? 8.332 14.886 -18.529 1.00 39.00 111 ILE A N 1
ATOM 870 C CA . ILE A 1 111 ? 8.424 16.311 -18.806 1.00 39.00 111 ILE A CA 1
ATOM 871 C C . ILE A 1 111 ? 9.904 16.665 -18.656 1.00 39.00 111 ILE A C 1
ATOM 873 O O . ILE A 1 111 ? 10.566 16.178 -17.737 1.00 39.00 111 ILE A O 1
ATOM 877 N N . ALA A 1 112 ? 10.361 17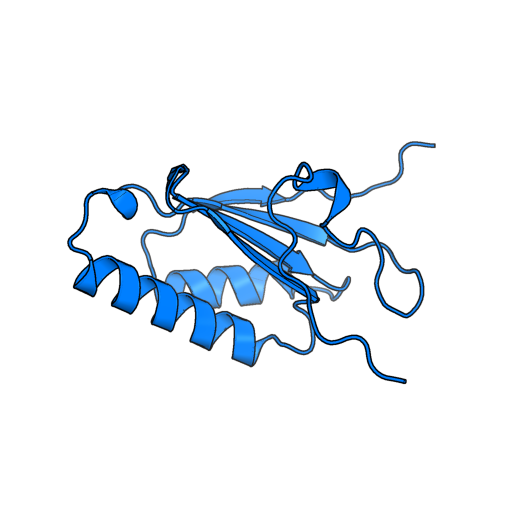.394 -19.673 1.00 38.91 112 ALA A N 1
ATOM 878 C CA . ALA A 1 112 ? 11.721 17.780 -20.031 1.00 38.91 112 ALA A CA 1
ATOM 879 C C . ALA A 1 112 ? 12.579 18.350 -18.894 1.00 38.91 112 ALA A C 1
ATOM 881 O O . ALA A 1 112 ? 12.015 18.999 -17.984 1.00 38.91 112 ALA A O 1
#